Protein AF-A0A7C6MUQ5-F1 (afdb_monomer)

Secondary structure (DSSP, 8-state):
-PPP--------------TT-PPP----PPP-TTS---HHHIIIIIS-S-GGG----------

Radius of gyration: 23.42 Å; Cα contacts (8 Å, |Δi|>4): 28; chains: 1; bounding box: 58×50×45 Å

pLDDT: mean 73.05, std 15.44, range [44.66, 95.62]

Structure (mmCIF, N/CA/C/O backbone):
data_AF-A0A7C6MUQ5-F1
#
_entry.id   AF-A0A7C6MUQ5-F1
#
loop_
_atom_site.group_PDB
_atom_site.id
_atom_site.type_symbol
_atom_site.label_atom_id
_atom_site.label_alt_id
_atom_site.label_comp_id
_atom_site.label_asym_id
_atom_site.label_entity_id
_atom_site.label_seq_id
_atom_site.pdbx_PDB_ins_code
_atom_site.Cartn_x
_atom_site.Cartn_y
_atom_site.Cartn_z
_atom_site.occupancy
_atom_site.B_iso_or_equiv
_atom_site.auth_seq_id
_atom_site.auth_comp_id
_atom_site.auth_asym_id
_atom_site.auth_atom_id
_atom_site.pdbx_PDB_model_num
ATOM 1 N N . MET A 1 1 ? 43.933 33.359 -29.351 1.00 44.66 1 MET A N 1
ATOM 2 C CA . MET A 1 1 ? 44.086 32.144 -28.526 1.00 44.66 1 MET A CA 1
ATOM 3 C C . MET A 1 1 ? 42.695 31.537 -28.369 1.00 44.66 1 MET A C 1
ATOM 5 O O . MET A 1 1 ? 41.922 32.029 -27.561 1.00 44.66 1 MET A O 1
ATOM 9 N N . TYR A 1 2 ? 42.324 30.590 -29.228 1.00 49.34 2 TYR A N 1
ATOM 10 C CA . TYR A 1 2 ? 41.067 29.839 -29.103 1.0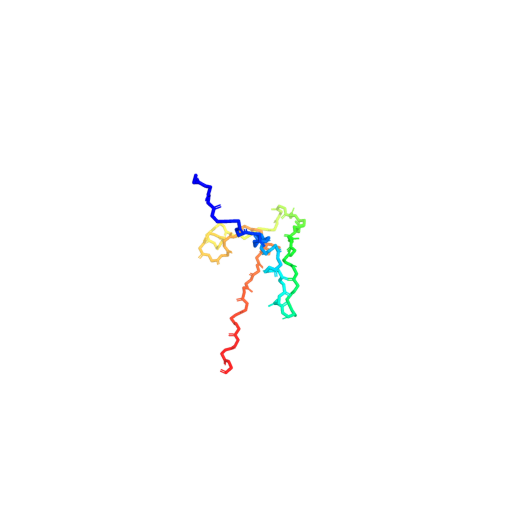0 49.34 2 TYR A CA 1
ATOM 11 C C . TYR A 1 2 ? 41.343 28.561 -28.303 1.00 49.34 2 TYR A C 1
ATOM 13 O O . TYR A 1 2 ? 42.473 28.066 -28.375 1.00 49.34 2 TYR A O 1
ATOM 21 N N . PRO A 1 3 ? 40.375 28.023 -27.540 1.00 56.28 3 PRO A N 1
ATOM 22 C CA . PRO A 1 3 ? 40.551 26.711 -26.936 1.00 56.28 3 PRO A CA 1
ATOM 23 C C . PRO A 1 3 ? 40.789 25.666 -28.040 1.00 56.28 3 PRO A C 1
ATOM 25 O O . PRO A 1 3 ? 40.254 25.814 -29.145 1.00 56.28 3 PRO A O 1
ATOM 28 N N . PRO A 1 4 ? 41.608 24.632 -27.775 1.00 49.75 4 PRO A N 1
ATOM 29 C CA . PRO A 1 4 ? 41.836 23.567 -28.735 1.00 49.75 4 PRO A CA 1
ATOM 30 C C . PRO A 1 4 ? 40.494 22.923 -29.080 1.00 49.75 4 PRO A C 1
ATOM 32 O O . PRO A 1 4 ? 39.688 22.611 -28.202 1.00 49.75 4 PRO A O 1
ATOM 35 N N . ASN A 1 5 ? 40.255 22.788 -30.382 1.00 54.81 5 ASN A N 1
ATOM 36 C CA . ASN A 1 5 ? 39.052 22.217 -30.962 1.00 54.81 5 ASN A CA 1
ATOM 37 C C . ASN A 1 5 ? 39.000 20.714 -30.649 1.00 54.81 5 ASN A C 1
ATOM 39 O O . ASN A 1 5 ? 39.382 19.881 -31.465 1.00 54.81 5 ASN A O 1
ATOM 43 N N . ASN A 1 6 ? 38.563 20.369 -29.438 1.00 58.03 6 ASN A N 1
ATOM 44 C CA . ASN A 1 6 ? 38.119 19.023 -29.122 1.00 58.03 6 ASN A CA 1
ATOM 45 C C . ASN A 1 6 ? 36.708 18.867 -29.687 1.00 58.03 6 ASN A C 1
ATOM 47 O O . ASN A 1 6 ? 35.714 18.999 -28.975 1.00 58.03 6 ASN A O 1
ATOM 51 N N . SER A 1 7 ? 36.634 18.530 -30.972 1.00 54.97 7 SER A N 1
ATOM 52 C CA . SER A 1 7 ? 35.497 17.843 -31.583 1.00 54.97 7 SER A CA 1
ATOM 53 C C . SER A 1 7 ? 35.369 16.425 -31.009 1.00 54.97 7 SER A C 1
ATOM 55 O O . SER A 1 7 ? 35.419 15.432 -31.728 1.00 54.97 7 SER A O 1
ATOM 57 N N . ALA A 1 8 ? 35.245 16.326 -29.688 1.00 55.09 8 ALA A N 1
ATOM 58 C CA . ALA A 1 8 ? 34.678 15.168 -29.036 1.00 55.09 8 ALA A CA 1
ATOM 59 C C . ALA A 1 8 ? 33.175 15.460 -28.955 1.00 55.09 8 ALA A C 1
ATOM 61 O O . ALA A 1 8 ? 32.780 16.333 -28.175 1.00 55.09 8 ALA A O 1
ATOM 62 N N . PRO A 1 9 ? 32.322 14.816 -29.774 1.00 49.62 9 PRO A N 1
ATOM 63 C CA . PRO A 1 9 ? 30.895 14.898 -29.529 1.00 49.62 9 PRO A CA 1
ATOM 64 C C . PRO A 1 9 ? 30.687 14.376 -28.109 1.00 49.62 9 PRO A C 1
ATOM 66 O O . PRO A 1 9 ? 31.220 13.317 -27.762 1.00 49.62 9 PRO A O 1
ATOM 69 N N . TYR A 1 10 ? 29.969 15.137 -27.277 1.00 46.47 10 TYR A N 1
ATOM 70 C CA . TYR A 1 10 ? 29.415 14.617 -26.032 1.00 46.47 10 TYR A CA 1
ATOM 71 C C . TYR A 1 10 ? 28.848 13.240 -26.357 1.00 46.47 10 TYR A C 1
ATOM 73 O O . TYR A 1 10 ? 27.909 13.140 -27.145 1.00 46.47 10 TYR A O 1
ATOM 81 N N . SER A 1 11 ? 29.504 12.188 -25.870 1.00 50.62 11 SER A N 1
ATOM 82 C CA . SER A 1 11 ? 29.161 10.820 -26.226 1.00 50.62 11 SER A CA 1
ATOM 83 C C . SER A 1 11 ? 27.816 10.532 -25.570 1.00 50.62 11 SER A C 1
ATOM 85 O O . SER A 1 11 ? 27.750 10.143 -24.407 1.00 50.62 11 SER A O 1
ATOM 87 N N . ALA A 1 12 ? 26.740 10.808 -26.304 1.00 52.06 12 ALA A N 1
ATOM 88 C CA . ALA A 1 12 ? 25.352 10.650 -25.884 1.00 52.06 12 ALA A CA 1
ATOM 89 C C . ALA A 1 12 ? 24.940 9.171 -25.758 1.00 52.06 12 ALA A C 1
ATOM 91 O O . ALA A 1 12 ? 23.789 8.871 -25.465 1.00 52.06 12 ALA A O 1
ATOM 92 N N . ASP A 1 13 ? 25.901 8.256 -25.889 1.00 52.94 13 ASP A N 1
ATOM 93 C CA . ASP A 1 13 ? 25.684 6.820 -25.979 1.00 52.94 13 ASP A CA 1
ATOM 94 C C . ASP A 1 13 ? 26.374 6.078 -24.824 1.00 52.94 13 ASP A C 1
ATOM 96 O O . ASP A 1 13 ? 26.934 5.002 -24.995 1.00 52.94 13 ASP A O 1
ATOM 100 N N . GLN A 1 14 ? 26.326 6.616 -23.603 1.00 54.75 14 GLN A N 1
ATOM 101 C CA . GLN A 1 14 ? 26.450 5.766 -22.407 1.00 54.75 14 GLN A CA 1
ATOM 102 C C . GLN A 1 14 ? 25.077 5.223 -21.986 1.00 54.75 14 GLN A C 1
ATOM 104 O O . GLN A 1 14 ? 24.754 5.143 -20.802 1.00 54.75 14 GLN A O 1
ATOM 109 N N . GLN A 1 15 ? 24.225 4.865 -22.948 1.00 56.25 15 GLN A N 1
ATOM 110 C CA . GLN A 1 15 ? 22.938 4.243 -22.667 1.00 56.25 15 GLN A CA 1
ATOM 111 C C . GLN A 1 15 ? 22.950 2.761 -23.038 1.00 56.25 15 GLN A C 1
ATOM 113 O O . GLN A 1 15 ? 23.017 2.370 -24.198 1.00 56.25 15 GLN A O 1
ATOM 118 N N . SER A 1 16 ? 22.741 1.954 -21.994 1.00 54.00 16 SER A N 1
ATOM 119 C CA . SER A 1 16 ? 21.998 0.688 -22.028 1.00 54.00 16 SER A CA 1
ATOM 120 C C . SER A 1 16 ? 22.739 -0.636 -22.262 1.00 54.00 16 SER A C 1
ATOM 122 O O . SER A 1 16 ? 22.172 -1.571 -22.809 1.00 54.00 16 SER A O 1
ATOM 124 N N . GLN A 1 17 ? 23.913 -0.842 -21.662 1.00 54.34 17 GLN A N 1
ATOM 125 C CA . GLN A 1 17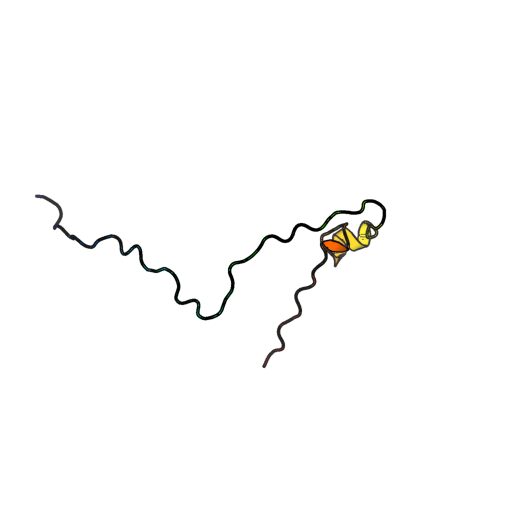 ? 24.271 -2.205 -21.221 1.00 54.34 17 GLN A CA 1
ATOM 126 C C . GLN A 1 17 ? 23.758 -2.464 -19.798 1.00 54.34 17 GLN A C 1
ATOM 128 O O . GLN A 1 17 ? 24.515 -2.636 -18.849 1.00 54.34 17 GLN A O 1
ATOM 133 N N . ARG A 1 18 ? 22.431 -2.507 -19.632 1.00 58.03 18 ARG A N 1
ATOM 134 C CA . ARG A 1 18 ? 21.826 -3.295 -18.549 1.00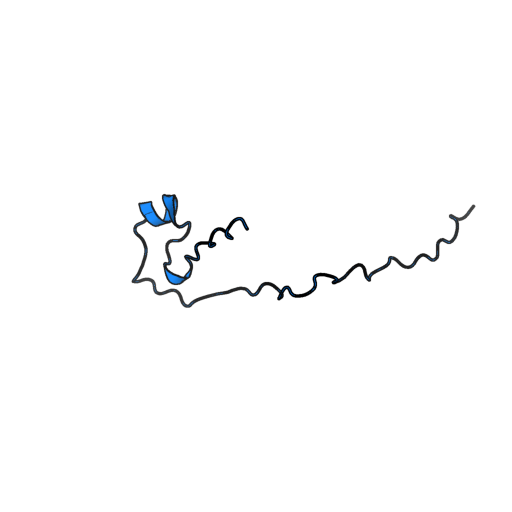 58.03 18 ARG A CA 1
ATOM 135 C C . ARG A 1 18 ? 21.173 -4.496 -19.214 1.00 58.03 18 ARG A C 1
ATOM 137 O O . ARG A 1 18 ? 20.000 -4.441 -19.571 1.00 58.03 18 ARG A O 1
ATOM 144 N N . CYS A 1 19 ? 21.957 -5.541 -19.475 1.00 59.06 19 CYS A N 1
ATOM 145 C CA . CYS A 1 19 ? 21.419 -6.747 -20.090 1.00 59.06 19 CYS A CA 1
ATOM 146 C C . CYS A 1 19 ? 20.332 -7.344 -19.172 1.00 59.06 19 CYS A C 1
ATOM 148 O O . CYS A 1 19 ? 20.560 -7.607 -17.993 1.00 59.06 19 CYS A O 1
ATOM 150 N N . GLY A 1 20 ? 19.117 -7.487 -19.706 1.00 72.62 20 GLY A N 1
ATOM 151 C CA . GLY A 1 20 ? 18.046 -8.272 -19.088 1.00 72.62 20 GLY A CA 1
ATOM 152 C C . GLY A 1 20 ? 17.208 -7.619 -17.981 1.00 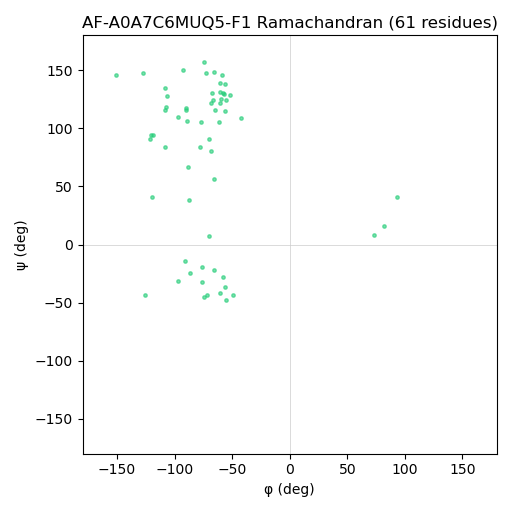72.62 20 GLY A C 1
ATOM 153 O O . GLY A 1 20 ? 16.514 -8.354 -17.284 1.00 72.62 20 GLY A O 1
ATOM 154 N N . VAL A 1 21 ? 17.221 -6.292 -17.792 1.00 75.38 21 VAL A N 1
ATOM 155 C CA . VAL A 1 21 ? 16.272 -5.635 -16.864 1.00 75.38 21 VAL A CA 1
ATOM 156 C C . VAL A 1 21 ? 15.187 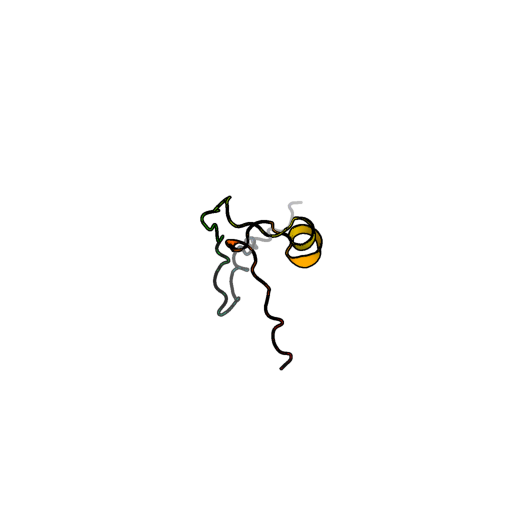-4.877 -17.623 1.00 75.38 21 VAL A C 1
ATOM 158 O O . VAL A 1 21 ? 15.474 -4.060 -18.493 1.00 75.38 21 VAL A O 1
ATOM 161 N N . GLU A 1 22 ? 13.927 -5.147 -17.289 1.00 79.44 22 GLU A N 1
ATOM 162 C CA . GLU A 1 22 ? 12.789 -4.402 -17.825 1.00 79.44 22 GLU A CA 1
ATOM 163 C C . GLU A 1 22 ? 12.725 -2.992 -17.214 1.00 79.44 22 GLU A C 1
ATOM 165 O O . GLU A 1 22 ? 13.082 -2.785 -16.049 1.00 79.44 22 GLU A O 1
ATOM 170 N N . LEU A 1 23 ? 12.244 -2.013 -17.990 1.00 82.56 23 LEU A N 1
ATOM 171 C CA . LEU A 1 23 ? 11.955 -0.675 -17.471 1.00 82.56 23 LEU A CA 1
ATOM 172 C C . LEU A 1 23 ? 10.899 -0.759 -16.362 1.00 82.56 23 LEU A C 1
ATOM 174 O O . LEU A 1 23 ? 9.909 -1.485 -16.478 1.00 82.56 23 LEU A O 1
ATOM 178 N N . ALA A 1 24 ? 11.097 0.013 -15.291 1.00 79.50 24 ALA A N 1
ATOM 179 C CA . ALA A 1 24 ? 10.134 0.080 -14.200 1.00 79.50 24 ALA A CA 1
ATOM 180 C C . ALA A 1 24 ? 8.779 0.593 -14.718 1.00 79.50 24 ALA A C 1
ATOM 182 O O . ALA A 1 24 ? 8.711 1.609 -15.408 1.00 79.50 24 ALA A O 1
ATOM 183 N N . ARG A 1 25 ? 7.697 -0.105 -14.363 1.00 83.44 25 ARG A N 1
ATOM 184 C CA . ARG A 1 25 ? 6.319 0.303 -14.662 1.00 83.44 25 ARG A CA 1
ATOM 185 C C . ARG A 1 25 ? 5.636 0.762 -13.382 1.00 83.44 25 ARG A C 1
ATOM 18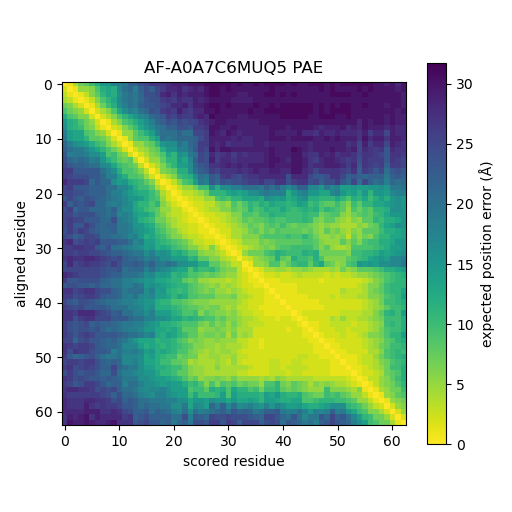7 O O . ARG A 1 25 ? 5.724 0.082 -12.359 1.00 83.44 25 ARG A O 1
ATOM 194 N N . ALA A 1 26 ? 4.938 1.893 -13.449 1.00 82.62 26 ALA A N 1
ATOM 195 C CA . ALA A 1 26 ? 4.056 2.314 -12.370 1.00 82.62 26 ALA A CA 1
ATOM 196 C C . ALA A 1 26 ? 2.870 1.342 -12.279 1.00 82.62 26 ALA A C 1
ATOM 198 O O . ALA A 1 26 ? 2.236 1.033 -13.287 1.00 82.62 26 ALA A O 1
ATOM 199 N N . TYR A 1 27 ? 2.585 0.850 -11.075 1.00 80.88 27 TYR A N 1
ATOM 200 C CA . TYR A 1 27 ? 1.420 0.016 -10.797 1.00 80.88 27 TYR A CA 1
ATOM 201 C C . TYR A 1 27 ? 0.423 0.828 -9.973 1.00 80.88 27 TYR A C 1
ATOM 203 O O . TYR A 1 27 ? 0.735 1.216 -8.848 1.00 80.88 27 TYR A O 1
ATOM 211 N N . VAL A 1 28 ? -0.753 1.095 -10.544 1.00 83.31 28 VAL A N 1
ATOM 212 C CA . VAL A 1 28 ? -1.822 1.883 -9.915 1.00 83.31 28 VAL A CA 1
ATOM 213 C C . VAL A 1 28 ? -3.081 1.009 -9.832 1.00 83.31 28 VAL A C 1
ATOM 215 O O . VAL A 1 28 ? -3.832 0.942 -10.804 1.00 83.31 28 VAL A O 1
ATOM 218 N N . PRO A 1 29 ? -3.293 0.266 -8.731 1.00 81.19 29 PRO A N 1
ATOM 219 C CA . PRO A 1 29 ? -4.490 -0.552 -8.556 1.00 81.19 29 PRO A CA 1
ATOM 220 C C . PRO A 1 29 ? -5.723 0.304 -8.236 1.00 81.19 29 PRO A C 1
ATOM 222 O O . PRO A 1 29 ? -5.608 1.407 -7.703 1.00 81.19 29 PRO A O 1
ATOM 225 N N . PHE A 1 30 ? -6.915 -0.231 -8.517 1.00 81.50 30 PHE A N 1
ATOM 226 C CA . PHE A 1 30 ? -8.172 0.366 -8.063 1.00 81.50 30 PHE A CA 1
AT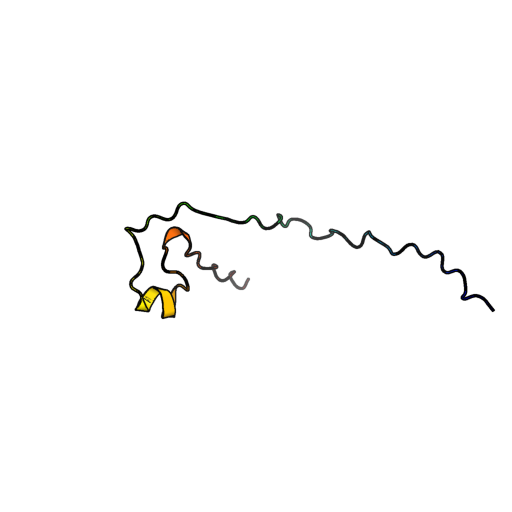OM 227 C C . PHE A 1 30 ? -8.271 0.290 -6.540 1.00 81.50 30 PHE A C 1
ATOM 229 O O . PHE A 1 30 ? -8.195 -0.799 -5.972 1.00 81.50 30 PHE A O 1
ATOM 236 N N . GLN A 1 31 ? -8.467 1.442 -5.900 1.00 75.38 31 GLN A N 1
ATOM 237 C CA . GLN A 1 31 ? -8.515 1.533 -4.446 1.00 75.38 31 GLN A CA 1
ATOM 238 C C . GLN A 1 31 ? -9.942 1.357 -3.931 1.00 75.38 31 GLN A C 1
ATOM 240 O O . GLN A 1 31 ? -10.828 2.155 -4.244 1.00 75.38 31 GLN A O 1
ATOM 245 N N . GLN A 1 32 ? -10.174 0.306 -3.141 1.00 76.38 32 GLN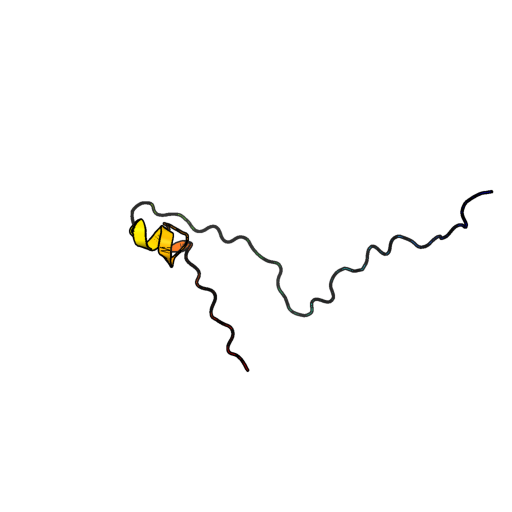 A N 1
ATOM 246 C CA . GLN A 1 32 ? -11.468 0.047 -2.506 1.00 76.38 32 GLN A CA 1
ATOM 247 C C . GLN A 1 32 ? -11.446 0.569 -1.071 1.00 76.38 32 GLN A C 1
ATOM 249 O O . GLN A 1 32 ? -10.804 -0.008 -0.198 1.00 76.38 32 GLN A O 1
ATOM 254 N N . TYR A 1 33 ? -12.190 1.644 -0.809 1.00 68.50 33 TYR A N 1
ATOM 255 C CA . TYR A 1 33 ? -12.200 2.318 0.495 1.00 68.50 33 TYR A CA 1
ATOM 256 C C . TYR A 1 33 ? -12.610 1.406 1.670 1.00 68.50 33 TYR A C 1
ATOM 258 O O . TYR A 1 33 ? -12.189 1.603 2.806 1.00 68.50 33 TYR A O 1
ATOM 266 N N . THR A 1 34 ? -13.419 0.379 1.413 1.00 77.62 34 THR A N 1
ATOM 267 C CA . THR A 1 34 ? -14.032 -0.455 2.455 1.00 77.62 34 THR A CA 1
ATOM 268 C C . THR A 1 34 ? -13.082 -1.465 3.095 1.00 77.62 34 THR A C 1
ATOM 270 O O . THR A 1 34 ? -13.363 -1.944 4.191 1.00 77.62 34 THR A O 1
ATOM 273 N N . THR A 1 35 ? -11.963 -1.795 2.445 1.00 80.94 35 THR A N 1
ATOM 274 C CA . THR A 1 35 ? -11.028 -2.820 2.931 1.00 80.94 35 THR A CA 1
ATOM 275 C C . THR A 1 35 ? -9.673 -2.180 3.193 1.00 80.94 35 THR A C 1
ATOM 277 O O . THR A 1 35 ? -8.861 -2.034 2.288 1.00 80.94 35 THR A O 1
ATOM 280 N N . THR A 1 36 ? -9.432 -1.780 4.443 1.00 90.00 36 THR A N 1
ATOM 281 C CA . THR A 1 36 ? -8.233 -1.025 4.843 1.00 90.00 36 THR A CA 1
ATOM 282 C C . THR A 1 36 ? -7.535 -1.700 6.022 1.00 90.00 36 THR A C 1
ATOM 284 O O . THR A 1 36 ? -8.194 -2.282 6.887 1.00 90.00 36 THR A O 1
ATOM 287 N N . PHE A 1 37 ? -6.204 -1.609 6.101 1.00 90.19 37 PHE A N 1
ATOM 288 C CA . PHE A 1 37 ? -5.486 -2.013 7.311 1.00 90.19 37 PHE A CA 1
ATOM 289 C C . PHE A 1 37 ? -5.831 -1.104 8.501 1.00 90.19 37 PHE A C 1
ATOM 291 O O . PHE A 1 37 ? -6.016 0.105 8.328 1.00 90.19 37 PHE A O 1
ATOM 298 N N . PRO A 1 38 ? -5.821 -1.632 9.737 1.00 92.88 38 PRO A N 1
ATOM 299 C CA . PRO A 1 38 ? -5.867 -0.794 10.928 1.00 92.88 38 PRO A CA 1
ATOM 300 C C . PRO A 1 38 ? -4.714 0.220 10.928 1.00 92.88 38 PRO A C 1
ATOM 302 O O . PRO A 1 38 ? -3.570 -0.140 10.646 1.00 92.88 38 PRO A O 1
ATOM 305 N N . ILE A 1 39 ? -4.988 1.471 11.317 1.00 92.12 39 ILE A N 1
ATOM 306 C CA . ILE A 1 39 ? -4.024 2.590 11.257 1.00 92.12 39 ILE A CA 1
ATOM 307 C C . ILE A 1 39 ? -2.662 2.240 11.877 1.00 92.12 39 ILE A C 1
ATOM 309 O O . ILE A 1 39 ? -1.617 2.530 11.297 1.00 92.12 39 ILE A O 1
ATOM 313 N N . LYS A 1 40 ? -2.660 1.578 13.043 1.00 95.62 40 LYS A N 1
ATOM 314 C CA . LYS A 1 40 ? -1.419 1.170 13.721 1.00 95.62 40 LYS A CA 1
ATOM 315 C C . LYS A 1 40 ? -0.573 0.228 12.861 1.00 95.62 40 LYS A C 1
ATOM 317 O O . LYS A 1 40 ? 0.643 0.372 12.821 1.00 95.62 40 LYS A O 1
ATOM 322 N N . GLU A 1 41 ? -1.193 -0.732 12.178 1.00 92.69 41 GLU A N 1
ATOM 323 C CA . GLU A 1 41 ? -0.478 -1.664 11.300 1.00 92.69 41 GLU A CA 1
ATOM 324 C C . GLU A 1 41 ? 0.007 -0.965 10.027 1.00 92.69 41 GLU A C 1
ATOM 326 O O . GLU A 1 41 ? 1.159 -1.153 9.620 1.00 92.69 41 GLU A O 1
ATOM 331 N N . ALA A 1 42 ? -0.853 -0.136 9.434 1.00 92.38 42 ALA A N 1
ATOM 332 C CA . ALA A 1 42 ? -0.534 0.633 8.241 1.00 92.38 42 ALA A CA 1
ATOM 333 C C . ALA A 1 42 ? 0.715 1.498 8.449 1.00 92.38 42 ALA A C 1
ATOM 335 O O . ALA A 1 42 ? 1.635 1.445 7.636 1.00 92.38 42 ALA A O 1
ATOM 336 N N . LEU A 1 43 ? 0.788 2.223 9.569 1.00 89.38 43 LEU A N 1
ATOM 337 C CA . LEU A 1 43 ? 1.902 3.121 9.870 1.00 89.38 43 LEU A CA 1
ATOM 338 C C . LEU A 1 43 ? 3.179 2.373 10.280 1.00 89.38 43 LEU A C 1
ATOM 340 O O . LEU A 1 43 ? 4.261 2.702 9.807 1.00 89.38 43 LEU A O 1
ATOM 344 N N . LEU A 1 44 ? 3.066 1.371 11.159 1.00 90.94 44 LEU A N 1
ATOM 345 C CA . LEU A 1 44 ? 4.241 0.751 11.787 1.00 90.94 44 LEU A CA 1
ATOM 346 C C . LEU A 1 44 ? 4.863 -0.381 10.963 1.00 90.94 44 LEU A C 1
ATOM 348 O O . LEU A 1 44 ? 6.028 -0.708 11.175 1.00 90.94 44 LEU A O 1
ATOM 352 N N . LYS A 1 45 ? 4.093 -1.032 10.080 1.00 89.75 45 LYS A N 1
ATOM 353 C CA . LYS A 1 45 ? 4.541 -2.256 9.390 1.00 89.75 45 LYS A CA 1
ATOM 354 C C . LYS A 1 45 ? 4.443 -2.178 7.874 1.00 89.75 45 LYS A C 1
ATOM 356 O O . LYS A 1 45 ? 5.335 -2.669 7.187 1.00 89.75 45 LYS A O 1
ATOM 361 N N . ARG A 1 46 ? 3.337 -1.650 7.342 1.00 89.00 46 ARG A N 1
ATOM 362 C CA . ARG A 1 46 ? 3.014 -1.785 5.910 1.00 89.00 46 ARG A CA 1
ATOM 363 C C . ARG A 1 46 ? 3.430 -0.573 5.079 1.00 89.00 46 ARG A C 1
ATOM 365 O O . ARG A 1 46 ? 3.761 -0.750 3.912 1.00 89.00 46 ARG A O 1
ATOM 372 N N . GLY A 1 47 ? 3.404 0.628 5.660 1.00 88.69 47 GLY A N 1
ATOM 373 C CA . GLY A 1 47 ? 3.643 1.897 4.962 1.00 88.69 47 GLY A CA 1
ATOM 374 C C . GLY A 1 47 ? 2.494 2.332 4.044 1.00 88.69 47 GLY A C 1
ATOM 375 O O . GLY A 1 47 ? 2.648 3.276 3.278 1.00 88.69 47 GLY A O 1
ATOM 376 N N . THR A 1 48 ? 1.351 1.643 4.092 1.00 88.06 48 THR A N 1
ATOM 377 C CA . THR A 1 48 ? 0.153 1.933 3.296 1.00 88.06 48 THR A CA 1
ATOM 378 C C . THR A 1 48 ? -1.095 1.493 4.054 1.00 88.06 48 THR A C 1
ATOM 380 O O . THR A 1 48 ? -1.067 0.498 4.781 1.00 88.06 48 THR A O 1
ATOM 383 N N . LEU A 1 49 ? -2.189 2.234 3.877 1.00 91.25 49 LEU A N 1
ATOM 384 C CA . LEU A 1 49 ? -3.524 1.860 4.354 1.00 91.25 49 LEU A CA 1
ATOM 385 C C . LEU A 1 49 ? -4.163 0.778 3.481 1.00 91.25 49 LEU A C 1
ATOM 387 O O . LEU A 1 49 ? -4.895 -0.075 3.974 1.00 91.25 49 LEU A O 1
ATOM 391 N N . PHE A 1 50 ? -3.836 0.812 2.197 1.00 89.00 50 PHE A N 1
ATOM 392 C CA . PHE A 1 50 ? -4.466 0.042 1.141 1.00 89.00 50 PHE A CA 1
ATOM 393 C C . PHE A 1 50 ? -3.763 -1.310 0.956 1.00 89.00 50 PHE A C 1
ATOM 395 O O . PHE A 1 50 ? -2.580 -1.320 0.579 1.00 89.00 50 PHE A O 1
ATOM 402 N N . PRO A 1 51 ? -4.441 -2.444 1.214 1.00 87.81 51 PRO A N 1
ATOM 403 C CA . PRO A 1 51 ? -3.876 -3.781 1.033 1.00 87.81 51 PRO A CA 1
ATOM 404 C C . PRO A 1 51 ? -3.350 -4.048 -0.380 1.00 87.81 51 PRO A C 1
ATOM 406 O O . PRO A 1 51 ? -2.302 -4.668 -0.540 1.00 87.81 51 PRO A O 1
ATOM 409 N N . GLU A 1 52 ? -4.017 -3.521 -1.400 1.00 84.88 52 GLU A N 1
ATOM 410 C CA . GLU A 1 52 ? -3.669 -3.642 -2.817 1.00 84.88 52 GLU A CA 1
ATOM 411 C C . GLU A 1 52 ? -2.347 -2.955 -3.194 1.00 84.88 52 GLU A C 1
ATOM 413 O O . GLU A 1 52 ? -1.722 -3.320 -4.192 1.00 84.88 52 GLU A O 1
ATOM 418 N N . LEU A 1 53 ? -1.898 -1.985 -2.390 1.00 85.50 53 LEU A N 1
ATOM 419 C CA . LEU A 1 53 ? -0.603 -1.318 -2.554 1.00 85.50 53 LEU A CA 1
ATOM 420 C C . LEU A 1 53 ? 0.520 -2.006 -1.773 1.00 85.50 53 LEU A C 1
ATOM 422 O O . LEU A 1 53 ? 1.697 -1.718 -2.001 1.00 85.50 53 LEU A O 1
ATOM 426 N N . TYR A 1 54 ? 0.192 -2.899 -0.839 1.00 87.06 54 TYR A N 1
ATOM 427 C CA . TYR A 1 54 ? 1.201 -3.526 -0.002 1.00 87.06 54 TYR A CA 1
ATOM 428 C C . TYR A 1 54 ? 1.955 -4.622 -0.768 1.00 87.06 54 TYR A C 1
ATOM 430 O O . TYR A 1 54 ? 1.461 -5.731 -0.967 1.00 87.06 54 TYR A O 1
ATOM 438 N N . LYS A 1 55 ? 3.199 -4.324 -1.162 1.00 81.31 55 LYS A N 1
ATOM 439 C CA . LYS A 1 55 ? 4.085 -5.253 -1.876 1.00 81.31 55 LYS A CA 1
ATOM 440 C C . LYS A 1 55 ? 5.378 -5.494 -1.088 1.00 81.31 55 LYS A C 1
ATOM 442 O O . LYS A 1 55 ? 6.330 -4.727 -1.232 1.00 81.31 55 LYS A O 1
ATOM 447 N N . PRO A 1 56 ? 5.457 -6.551 -0.259 1.00 80.50 56 PRO A N 1
ATOM 448 C CA . PRO A 1 56 ? 6.682 -6.863 0.461 1.00 80.50 56 PRO A CA 1
ATOM 449 C C . PRO A 1 56 ? 7.752 -7.333 -0.528 1.00 80.50 56 PRO A C 1
ATOM 451 O O . PRO A 1 56 ? 7.569 -8.316 -1.251 1.00 80.50 56 PRO A O 1
ATOM 454 N N . TYR A 1 57 ? 8.889 -6.641 -0.560 1.00 73.00 57 TYR A N 1
ATOM 455 C CA . TYR A 1 57 ? 10.045 -7.103 -1.317 1.00 73.00 57 TYR A CA 1
ATOM 456 C C . TYR A 1 57 ? 10.543 -8.409 -0.693 1.00 73.00 57 TYR A C 1
ATOM 458 O O . TYR A 1 57 ? 10.977 -8.431 0.460 1.00 73.00 57 TYR A O 1
ATOM 466 N N . LYS A 1 58 ? 10.470 -9.517 -1.441 1.00 75.25 58 LYS A N 1
ATOM 467 C CA . LYS A 1 58 ? 11.103 -10.769 -1.018 1.00 75.25 58 LYS A CA 1
ATOM 468 C C . LYS A 1 58 ? 12.595 -10.495 -0.873 1.00 75.25 58 LYS A C 1
ATOM 470 O O . LYS A 1 58 ? 13.224 -10.014 -1.817 1.00 75.25 58 LYS A O 1
ATOM 475 N N . LYS A 1 59 ? 13.158 -10.795 0.299 1.00 71.00 59 LYS A N 1
ATOM 476 C CA . LYS A 1 59 ? 14.610 -10.790 0.485 1.00 71.00 59 LYS A CA 1
ATOM 477 C C . LYS A 1 59 ? 15.163 -11.759 -0.562 1.00 71.00 59 LYS A C 1
ATOM 479 O O . LYS A 1 59 ? 14.799 -12.934 -0.541 1.00 71.00 59 LYS A O 1
ATOM 484 N N . LYS A 1 60 ? 15.936 -11.265 -1.536 1.00 69.06 60 LYS A N 1
ATOM 485 C CA . LYS A 1 60 ? 16.627 -12.156 -2.476 1.00 69.06 60 LYS A CA 1
ATOM 486 C C . LYS A 1 60 ? 17.462 -13.107 -1.621 1.00 69.06 60 LYS A C 1
ATOM 488 O O . LYS A 1 60 ? 18.201 -12.633 -0.760 1.00 69.06 60 LYS A O 1
ATOM 493 N N . GLY A 1 61 ? 17.265 -14.414 -1.803 1.00 63.09 61 GLY A N 1
ATOM 494 C CA . GLY A 1 61 ? 18.064 -15.423 -1.119 1.00 63.09 61 GLY A CA 1
ATOM 495 C C . GLY A 1 61 ? 19.540 -15.115 -1.348 1.00 63.09 61 GLY A C 1
ATOM 496 O O . GLY A 1 61 ? 19.939 -14.841 -2.479 1.00 63.09 61 GLY A O 1
ATOM 497 N N . SER 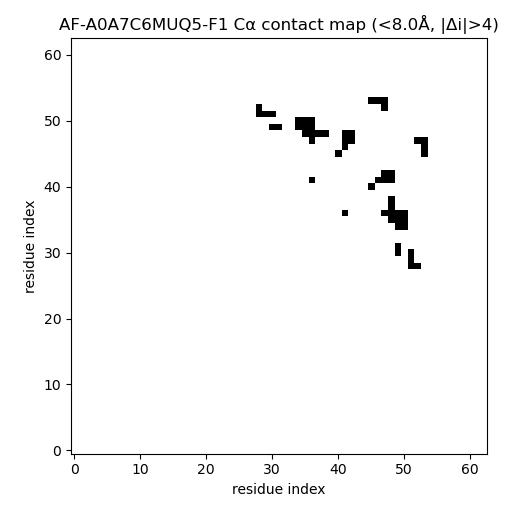A 1 62 ? 20.309 -15.064 -0.264 1.00 60.00 62 SER A N 1
ATOM 498 C CA . SER A 1 62 ? 21.766 -15.104 -0.318 1.00 60.00 62 SER A CA 1
ATOM 499 C C . SER A 1 62 ? 22.148 -16.443 -0.948 1.00 60.00 62 SER A C 1
ATOM 501 O O . SER A 1 62 ? 21.925 -17.475 -0.315 1.00 60.00 62 SER A O 1
ATOM 503 N N . TYR A 1 63 ? 22.586 -16.407 -2.208 1.00 49.38 63 TYR A N 1
ATOM 504 C CA . TYR A 1 63 ? 23.189 -17.548 -2.899 1.00 49.38 63 TYR A CA 1
ATOM 505 C C . TYR A 1 63 ? 24.512 -17.930 -2.240 1.00 49.38 63 TYR A C 1
ATOM 507 O O . TYR A 1 63 ? 25.213 -16.996 -1.782 1.00 49.38 63 TYR A O 1
#

Foldseek 3Di:
DDPPPPPPPPCPPPDDPPPPDDDDDDDDDDFDPVDFDDPVCCPPPQVHRGPVPRDDDDDPDDD

Solvent-accessible surface area (backbone atoms only — not comparable to full-atom values): 4711 Å² total; per-residue (Å²): 138,75,80,81,85,72,87,65,70,79,76,85,74,86,72,79,91,60,85,90,67,79,82,91,71,91,83,82,76,89,84,60,87,89,59,60,50,59,67,71,51,12,68,77,74,58,76,42,49,46,64,90,73,58,74,81,78,74,78,76,76,86,127

Mean predicted aligned error: 14.99 Å

Sequence (63 aa):
MYPPNNSAPYSADQQSQRCGVELARAYVPFQQYTTTFPIKEALLKRGTLFPELYKPYKKKGSY